Protein AF-A0A7V6BD35-F1 (afdb_monomer_lite)

Structure (mmCIF, N/CA/C/O backbone):
data_AF-A0A7V6BD35-F1
#
_entry.id   AF-A0A7V6BD35-F1
#
loop_
_atom_site.group_PDB
_atom_site.id
_atom_site.type_symbol
_atom_site.label_atom_id
_atom_site.label_alt_id
_atom_site.label_comp_id
_atom_site.label_asym_id
_atom_site.label_entity_id
_atom_site.label_seq_id
_atom_site.pdbx_PDB_ins_code
_atom_site.Cartn_x
_atom_site.Cartn_y
_atom_site.Cartn_z
_atom_site.occupancy
_atom_site.B_iso_or_equiv
_atom_site.auth_seq_id
_atom_site.auth_comp_id
_atom_site.auth_asym_id
_atom_site.auth_atom_id
_atom_site.pdbx_PDB_model_num
ATOM 1 N N . MET A 1 1 ? 4.526 -2.155 -38.154 1.00 65.38 1 MET A N 1
ATOM 2 C CA . MET A 1 1 ? 5.730 -2.440 -37.341 1.00 65.38 1 MET A CA 1
ATOM 3 C C . MET A 1 1 ? 5.343 -3.489 -36.308 1.00 65.38 1 MET A C 1
ATOM 5 O O . MET A 1 1 ? 4.328 -3.293 -35.656 1.00 65.38 1 MET A O 1
ATOM 9 N N . ARG A 1 2 ? 6.049 -4.624 -36.216 1.00 69.69 2 ARG A N 1
ATOM 10 C CA . ARG A 1 2 ? 5.807 -5.631 -35.165 1.00 69.69 2 ARG A CA 1
ATOM 11 C C . ARG A 1 2 ? 6.658 -5.255 -33.955 1.00 69.69 2 ARG A C 1
ATOM 13 O O . ARG A 1 2 ? 7.878 -5.219 -34.084 1.00 69.69 2 ARG A O 1
ATOM 20 N N . ALA A 1 3 ? 6.023 -4.929 -32.834 1.00 76.94 3 ALA A N 1
ATOM 21 C CA . ALA A 1 3 ? 6.743 -4.709 -31.588 1.00 76.94 3 ALA A CA 1
ATOM 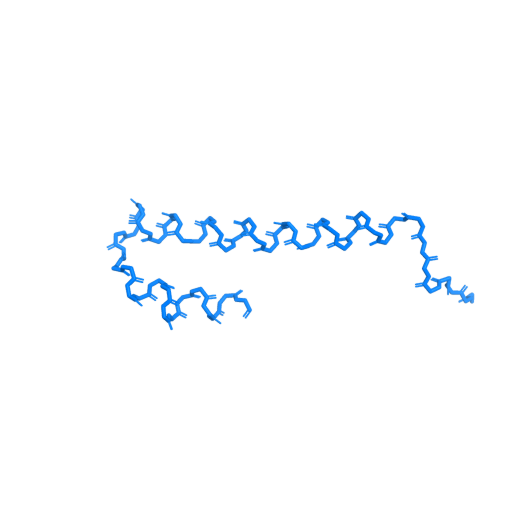22 C C . ALA A 1 3 ? 7.296 -6.054 -31.071 1.00 76.94 3 ALA A C 1
ATOM 24 O O . ALA A 1 3 ? 6.609 -7.073 -31.202 1.00 76.94 3 ALA A O 1
ATOM 25 N N . PRO A 1 4 ? 8.526 -6.090 -30.535 1.00 79.50 4 PRO A N 1
ATOM 26 C CA . PRO A 1 4 ? 9.033 -7.268 -29.839 1.00 79.50 4 PRO A CA 1
ATOM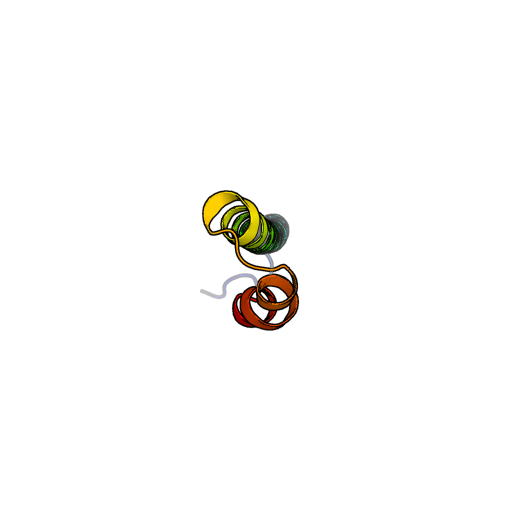 27 C C . PRO A 1 4 ? 8.158 -7.575 -28.613 1.00 79.50 4 PRO A C 1
ATOM 29 O O . PRO A 1 4 ? 7.732 -6.661 -27.918 1.00 79.50 4 PRO A O 1
ATOM 32 N N . ILE A 1 5 ? 7.885 -8.862 -28.370 1.00 79.31 5 ILE A N 1
ATOM 33 C CA . ILE A 1 5 ? 7.011 -9.338 -27.276 1.00 79.31 5 ILE A CA 1
ATOM 34 C C . ILE A 1 5 ? 7.697 -9.205 -25.901 1.00 79.31 5 ILE A C 1
ATOM 36 O O . ILE A 1 5 ? 7.013 -9.154 -24.889 1.00 79.31 5 ILE A O 1
ATOM 40 N N . PHE A 1 6 ? 9.033 -9.150 -25.875 1.00 80.94 6 PHE A N 1
ATOM 41 C CA . PHE A 1 6 ? 9.836 -8.971 -24.666 1.00 80.94 6 PHE A CA 1
ATOM 42 C C . PHE A 1 6 ? 10.994 -8.008 -24.950 1.00 80.94 6 PHE A C 1
ATOM 44 O O . PHE A 1 6 ? 11.743 -8.202 -25.916 1.00 80.94 6 PHE A O 1
ATOM 51 N N . VAL A 1 7 ? 11.165 -6.990 -24.115 1.00 85.88 7 VAL A N 1
ATOM 52 C CA . VAL A 1 7 ? 12.284 -6.039 -24.150 1.00 85.88 7 VAL A CA 1
ATOM 53 C C . VAL A 1 7 ? 13.028 -6.024 -22.818 1.00 85.88 7 VAL A C 1
ATOM 55 O O . VAL A 1 7 ? 12.505 -6.425 -21.784 1.00 85.88 7 VAL A O 1
ATOM 58 N N . LYS A 1 8 ? 14.280 -5.543 -22.824 1.00 81.69 8 LYS A N 1
ATOM 59 C CA . LYS A 1 8 ? 15.146 -5.528 -21.628 1.00 81.69 8 LYS A CA 1
ATOM 60 C C . LYS A 1 8 ? 14.525 -4.833 -20.404 1.00 81.69 8 LYS A C 1
ATOM 62 O O . LYS A 1 8 ? 14.905 -5.179 -19.297 1.00 81.69 8 LYS A O 1
ATOM 67 N N . GLY A 1 9 ? 13.598 -3.892 -20.602 1.00 86.31 9 GLY A N 1
ATOM 68 C CA . GLY A 1 9 ? 12.927 -3.166 -19.519 1.00 86.31 9 GLY A CA 1
ATOM 69 C C . GLY A 1 9 ? 11.679 -3.844 -18.944 1.00 86.31 9 GLY A C 1
ATOM 70 O O . GLY A 1 9 ? 11.150 -3.353 -17.954 1.00 86.31 9 GLY A O 1
ATOM 71 N N . ASP A 1 10 ? 11.197 -4.953 -19.516 1.00 90.25 10 ASP A N 1
ATOM 72 C CA . ASP A 1 10 ? 9.941 -5.574 -19.061 1.00 90.25 10 ASP A CA 1
ATOM 73 C C . ASP A 1 10 ? 10.066 -6.194 -17.668 1.00 90.25 10 ASP A C 1
ATOM 75 O O . ASP A 1 10 ? 9.109 -6.179 -16.898 1.00 90.25 10 ASP A O 1
ATOM 79 N N . LEU A 1 11 ? 11.252 -6.704 -17.320 1.00 90.44 11 LEU A N 1
ATOM 80 C CA . LEU A 1 11 ? 11.513 -7.251 -15.989 1.00 90.44 11 LEU A CA 1
ATOM 81 C C . LEU A 1 11 ? 11.489 -6.142 -14.929 1.00 90.44 11 LEU A C 1
ATOM 83 O O . LEU A 1 11 ? 10.817 -6.279 -13.909 1.00 90.44 11 LEU A O 1
ATOM 87 N N . ASP A 1 12 ? 12.163 -5.025 -15.208 1.00 91.88 12 ASP A N 1
ATOM 88 C CA . ASP A 1 12 ? 12.168 -3.848 -14.337 1.00 91.88 12 ASP A CA 1
ATOM 89 C C . ASP A 1 12 ? 10.759 -3.247 -14.214 1.00 91.88 12 ASP A C 1
ATOM 91 O O . ASP A 1 12 ? 10.343 -2.865 -13.123 1.00 91.88 12 ASP A O 1
ATOM 95 N N . GLY A 1 13 ? 9.985 -3.226 -15.304 1.00 92.00 13 GLY A N 1
ATOM 96 C CA . GLY A 1 13 ? 8.588 -2.787 -15.310 1.00 92.00 13 GLY A CA 1
ATOM 97 C C . GLY A 1 13 ? 7.656 -3.712 -14.521 1.00 92.00 13 GLY A C 1
ATOM 98 O O . GLY A 1 13 ? 6.817 -3.226 -13.765 1.00 92.00 13 GLY A O 1
ATOM 99 N N . PHE A 1 14 ? 7.824 -5.033 -14.636 1.00 93.56 14 PHE A N 1
ATOM 100 C CA . PHE A 1 14 ? 7.05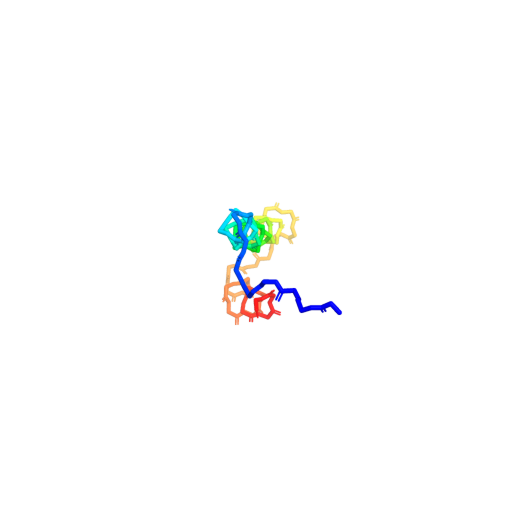8 -6.017 -13.865 1.00 93.56 14 PHE A CA 1
ATOM 101 C C . PHE A 1 14 ? 7.310 -5.871 -12.364 1.00 93.56 14 PHE A C 1
ATOM 103 O O . PHE A 1 14 ? 6.361 -5.755 -11.590 1.00 93.56 14 PHE A O 1
ATOM 110 N N . PHE A 1 15 ? 8.579 -5.839 -11.947 1.00 95.19 15 PHE A N 1
ATOM 111 C CA . PHE A 1 15 ? 8.918 -5.654 -10.538 1.00 95.19 15 PHE A CA 1
ATOM 112 C C . PHE A 1 15 ? 8.551 -4.257 -10.043 1.00 95.19 15 PHE A C 1
ATOM 114 O O . PHE A 1 15 ? 8.078 -4.134 -8.920 1.00 95.19 15 PHE A O 1
ATOM 121 N N . GLY A 1 16 ? 8.691 -3.223 -10.873 1.00 95.31 16 GLY A N 1
ATOM 122 C CA . GLY A 1 16 ? 8.227 -1.875 -10.556 1.00 95.31 16 GLY A CA 1
ATOM 123 C C . GLY A 1 16 ? 6.734 -1.851 -10.240 1.00 95.31 16 GLY A C 1
ATOM 124 O O . GLY A 1 16 ? 6.347 -1.384 -9.175 1.00 95.31 16 GLY A O 1
ATOM 125 N N . LEU A 1 17 ? 5.906 -2.441 -11.106 1.00 94.88 17 LEU A N 1
ATOM 126 C CA . LEU A 1 17 ? 4.460 -2.540 -10.897 1.00 94.88 17 LEU A CA 1
ATOM 127 C C . LEU A 1 17 ? 4.106 -3.415 -9.686 1.00 94.88 17 LEU A C 1
ATOM 129 O O . LEU A 1 17 ? 3.196 -3.089 -8.926 1.00 94.88 17 LEU A O 1
ATOM 133 N N . PHE A 1 18 ? 4.811 -4.528 -9.488 1.00 95.31 18 PHE A N 1
ATOM 134 C CA . PHE A 1 18 ? 4.586 -5.421 -8.352 1.00 95.31 18 PHE A CA 1
ATOM 135 C C . PHE A 1 18 ? 4.886 -4.730 -7.018 1.00 95.31 18 PHE A C 1
ATOM 137 O O . PHE A 1 18 ? 4.082 -4.795 -6.088 1.00 95.31 18 PHE A O 1
ATOM 144 N N . ILE A 1 19 ? 6.026 -4.044 -6.933 1.00 96.44 19 ILE A N 1
ATOM 145 C CA . ILE A 1 19 ? 6.433 -3.314 -5.733 1.00 96.44 19 ILE A CA 1
ATOM 146 C C . ILE A 1 19 ? 5.521 -2.112 -5.491 1.00 96.44 19 ILE A C 1
ATOM 148 O O . ILE A 1 19 ? 5.146 -1.894 -4.345 1.00 96.44 19 ILE A O 1
ATOM 152 N N . ASP A 1 20 ? 5.116 -1.380 -6.531 1.00 95.31 20 ASP A N 1
ATOM 153 C CA . ASP A 1 20 ? 4.183 -0.251 -6.413 1.00 95.31 20 ASP A CA 1
ATOM 154 C C . ASP A 1 20 ? 2.847 -0.684 -5.784 1.00 95.31 20 ASP A C 1
ATOM 156 O O . ASP A 1 20 ? 2.423 -0.126 -4.771 1.00 95.31 20 ASP A O 1
ATOM 160 N N . ASN A 1 21 ? 2.252 -1.775 -6.282 1.00 94.12 21 ASN A N 1
ATOM 161 C CA . ASN A 1 21 ? 1.008 -2.317 -5.726 1.00 94.12 21 ASN A CA 1
ATOM 162 C C . ASN A 1 21 ? 1.173 -2.844 -4.289 1.00 94.12 21 ASN A C 1
ATOM 164 O O . ASN A 1 21 ? 0.314 -2.603 -3.440 1.00 94.12 21 ASN A O 1
ATOM 168 N N . LEU A 1 22 ? 2.278 -3.529 -3.972 1.00 95.88 22 LEU A N 1
ATOM 169 C CA . LEU A 1 22 ? 2.555 -3.966 -2.597 1.00 95.88 22 LEU A CA 1
ATOM 170 C C . LEU A 1 22 ? 2.697 -2.779 -1.641 1.00 95.88 22 LEU A C 1
ATOM 172 O O . LEU A 1 22 ? 2.113 -2.785 -0.556 1.00 95.88 22 LEU A O 1
ATOM 176 N N . LEU A 1 23 ? 3.455 -1.759 -2.045 1.00 96.75 23 LEU A N 1
ATOM 177 C CA . LEU A 1 23 ? 3.660 -0.546 -1.262 1.00 96.75 23 LEU A CA 1
ATOM 178 C C . LEU A 1 23 ? 2.316 0.157 -1.029 1.00 96.75 23 LEU A C 1
ATOM 180 O O . LEU A 1 23 ? 2.007 0.536 0.101 1.00 96.75 23 LEU A O 1
ATOM 184 N N . GLN A 1 24 ? 1.479 0.268 -2.062 1.00 95.50 24 GLN A N 1
ATOM 185 C CA . GLN A 1 24 ? 0.149 0.859 -1.953 1.00 95.50 24 GLN A CA 1
ATOM 186 C C . GLN A 1 24 ? -0.714 0.133 -0.912 1.00 95.50 24 GLN A C 1
ATOM 188 O O . GLN A 1 24 ? -1.303 0.788 -0.050 1.00 95.50 24 GLN A O 1
ATOM 193 N N . LEU A 1 25 ? -0.741 -1.204 -0.917 1.00 96.00 25 LEU A N 1
ATOM 194 C CA . LEU A 1 25 ? -1.466 -1.990 0.090 1.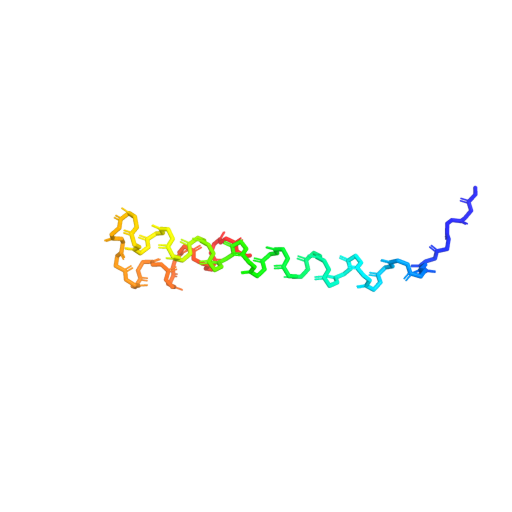00 96.00 25 LEU A CA 1
ATOM 195 C C . LEU A 1 25 ? -0.906 -1.776 1.507 1.00 96.00 25 LEU A C 1
ATOM 197 O O . LEU A 1 25 ? -1.675 -1.622 2.458 1.00 96.00 25 LEU A O 1
ATOM 201 N N . MET A 1 26 ? 0.419 -1.703 1.662 1.00 95.94 26 MET A N 1
ATOM 202 C CA . MET A 1 26 ? 1.059 -1.417 2.953 1.00 95.94 26 MET A CA 1
ATOM 203 C C . MET A 1 26 ? 0.703 -0.021 3.474 1.00 95.94 26 MET A C 1
ATOM 205 O O . MET A 1 26 ? 0.370 0.138 4.649 1.00 95.94 26 MET A O 1
ATOM 209 N N . VAL A 1 27 ? 0.737 0.990 2.606 1.00 96.69 27 VAL A N 1
ATOM 210 C CA . VAL A 1 27 ? 0.382 2.372 2.954 1.00 96.69 27 VAL A CA 1
ATOM 211 C C . VAL A 1 27 ? -1.088 2.471 3.338 1.00 96.69 27 VAL A C 1
ATOM 213 O O . VAL A 1 27 ? -1.396 3.095 4.351 1.00 96.69 27 VAL A O 1
ATOM 216 N N . ILE A 1 28 ? -1.989 1.813 2.602 1.00 96.12 28 ILE A N 1
ATOM 217 C CA . ILE A 1 28 ? -3.413 1.743 2.956 1.00 96.12 28 ILE A CA 1
ATOM 218 C C . ILE A 1 28 ? -3.588 1.145 4.356 1.00 96.12 28 ILE A C 1
ATOM 220 O O . ILE A 1 28 ? -4.270 1.746 5.183 1.00 96.12 28 ILE A O 1
ATOM 224 N N . ALA A 1 29 ? -2.945 0.012 4.658 1.00 95.50 29 ALA A N 1
ATOM 225 C CA . ALA A 1 29 ? -3.052 -0.625 5.970 1.00 95.50 29 ALA A CA 1
ATOM 226 C C . ALA A 1 29 ? -2.604 0.313 7.105 1.00 95.50 29 ALA A C 1
ATOM 228 O O . ALA A 1 29 ? -3.322 0.480 8.093 1.00 95.50 29 ALA A O 1
ATOM 229 N N . VAL A 1 30 ? -1.451 0.970 6.938 1.00 96.75 30 VAL A N 1
ATOM 230 C CA . VAL A 1 30 ? -0.894 1.890 7.940 1.00 96.75 30 VAL A CA 1
ATOM 231 C C . VAL A 1 30 ? -1.769 3.127 8.110 1.00 96.75 30 VAL A C 1
ATOM 233 O O . VAL A 1 30 ? -2.048 3.511 9.241 1.00 96.75 30 VAL A O 1
ATOM 236 N N . LEU A 1 31 ? -2.242 3.748 7.029 1.00 97.50 31 LEU A N 1
ATOM 237 C CA . LEU A 1 31 ? -3.097 4.934 7.123 1.00 97.50 31 LEU A CA 1
ATOM 238 C C . LEU A 1 31 ? -4.456 4.597 7.744 1.00 97.50 31 LEU A C 1
ATOM 240 O O . LEU A 1 31 ? -4.913 5.303 8.645 1.00 97.50 31 LEU A O 1
ATOM 244 N N . CYS A 1 32 ? -5.079 3.491 7.335 1.00 96.69 32 CYS A N 1
ATOM 245 C CA . CYS A 1 32 ? -6.3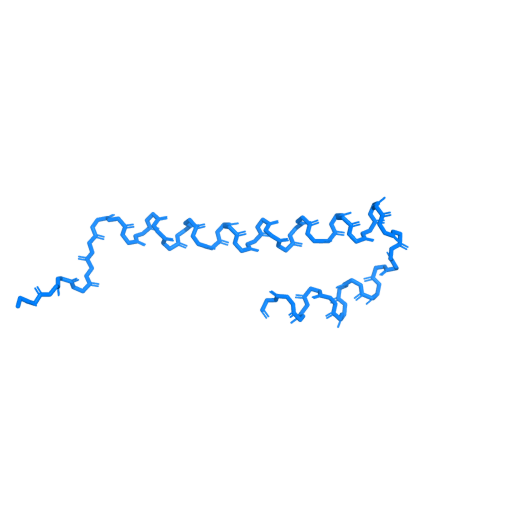42 3.050 7.917 1.00 96.69 32 CYS A CA 1
ATOM 246 C C . CYS A 1 32 ? -6.208 2.751 9.415 1.00 96.69 32 CYS A C 1
ATOM 248 O O . CYS A 1 32 ? -7.100 3.106 10.184 1.00 96.69 32 CYS A O 1
ATOM 250 N N . GLN A 1 33 ? -5.102 2.142 9.847 1.00 96.19 33 GLN A N 1
ATOM 251 C CA . GLN A 1 33 ? -4.895 1.799 11.252 1.00 96.19 33 GLN A CA 1
ATOM 252 C C . GLN A 1 33 ? -4.434 2.997 12.095 1.00 96.19 33 GLN A C 1
ATOM 254 O O . GLN A 1 33 ? -5.025 3.280 13.133 1.00 96.19 33 GLN A O 1
ATOM 259 N N . ALA A 1 34 ? -3.389 3.706 11.665 1.00 96.19 34 ALA A N 1
ATOM 260 C CA . ALA A 1 34 ? -2.722 4.738 12.459 1.00 96.19 34 ALA A CA 1
ATOM 261 C C . ALA A 1 34 ? -3.384 6.119 12.359 1.00 96.19 34 ALA A C 1
ATOM 263 O O . ALA A 1 34 ? -3.316 6.888 13.314 1.00 96.19 34 ALA A O 1
ATOM 264 N N . VAL A 1 35 ? -4.013 6.445 11.223 1.00 97.00 35 VAL A N 1
ATOM 265 C CA . VAL A 1 35 ? -4.633 7.764 10.995 1.00 97.00 35 VAL A CA 1
ATOM 266 C C . VAL A 1 35 ? -6.146 7.695 11.169 1.00 97.00 35 VAL A C 1
ATOM 268 O O . VAL A 1 35 ? -6.718 8.514 11.882 1.00 97.00 35 VAL A O 1
ATOM 271 N N . CYS A 1 36 ? -6.805 6.713 10.548 1.00 96.06 36 CYS A N 1
ATOM 272 C CA . CYS A 1 36 ? -8.263 6.575 10.629 1.00 96.06 36 CYS A CA 1
ATOM 273 C C . CYS A 1 36 ? -8.741 5.803 11.869 1.00 96.06 36 CYS A C 1
ATOM 275 O O . CYS A 1 36 ? -9.931 5.839 12.175 1.00 96.06 36 CYS A O 1
ATOM 277 N N . GLY A 1 37 ? -7.845 5.100 12.571 1.00 96.19 37 GLY A N 1
ATOM 278 C CA . GLY A 1 37 ? -8.189 4.317 13.761 1.00 96.19 37 GLY A CA 1
ATOM 279 C C . GLY A 1 37 ? -9.111 3.131 13.470 1.00 96.19 37 GLY A C 1
ATOM 280 O O . GLY A 1 37 ? -9.880 2.722 14.340 1.00 96.19 37 GLY A O 1
ATOM 281 N N . PHE A 1 38 ? -9.094 2.599 12.245 1.00 97.50 38 PHE A N 1
ATOM 282 C CA . PHE A 1 38 ? -9.947 1.476 11.882 1.00 97.50 38 PHE A CA 1
ATOM 283 C C . PHE A 1 38 ? -9.511 0.188 12.587 1.00 97.50 38 PHE A C 1
ATOM 285 O O . PHE A 1 38 ? -8.312 -0.067 12.740 1.00 97.50 38 PHE A O 1
ATOM 292 N N . PRO A 1 39 ? -10.479 -0.651 12.993 1.00 96.31 39 PRO A N 1
ATOM 293 C CA . PRO A 1 39 ? -10.173 -1.920 13.626 1.00 96.31 39 PRO A CA 1
ATOM 294 C C . PRO A 1 39 ? -9.498 -2.873 12.617 1.00 96.31 39 PRO A C 1
ATOM 296 O O . PRO A 1 39 ? -9.881 -2.879 11.438 1.00 96.31 39 PRO A O 1
ATOM 299 N N . PRO A 1 40 ? -8.520 -3.695 13.046 1.00 94.88 40 PRO A N 1
ATOM 300 C CA . PRO A 1 40 ? -7.799 -4.628 12.176 1.00 94.88 40 PRO A CA 1
ATOM 301 C C . PRO A 1 40 ? -8.721 -5.531 11.351 1.00 94.88 40 PRO A C 1
ATOM 303 O O . PRO A 1 40 ? -8.449 -5.802 10.184 1.00 94.88 40 PRO A O 1
ATOM 306 N N . GLU A 1 41 ? -9.845 -5.960 11.921 1.00 96.31 41 GLU A N 1
ATOM 307 C CA . GLU A 1 41 ? -10.795 -6.867 11.279 1.00 96.31 41 GLU A CA 1
ATOM 308 C C . GLU A 1 41 ? -11.427 -6.227 10.039 1.00 96.31 41 GLU A C 1
ATOM 310 O O . GLU A 1 41 ? -11.616 -6.894 9.025 1.00 96.31 41 GLU A O 1
ATOM 315 N N . LEU A 1 42 ? -11.703 -4.919 10.076 1.00 95.62 42 LEU A N 1
ATOM 316 C CA . LEU A 1 42 ? -12.203 -4.183 8.915 1.00 95.62 42 LEU A CA 1
ATOM 317 C C . LEU A 1 42 ? -11.115 -4.048 7.840 1.00 95.62 42 LEU A C 1
ATOM 319 O O . LEU A 1 42 ? -11.392 -4.219 6.652 1.00 95.62 42 LEU A O 1
ATOM 323 N N . ILE A 1 43 ? -9.878 -3.765 8.252 1.00 95.56 43 ILE A N 1
ATOM 324 C CA . ILE A 1 43 ? -8.757 -3.534 7.337 1.00 95.56 43 ILE A CA 1
ATOM 325 C C . ILE A 1 43 ? -8.406 -4.820 6.580 1.00 95.56 43 ILE A C 1
ATOM 327 O O . ILE A 1 43 ? -8.410 -4.830 5.349 1.00 95.56 43 ILE A O 1
ATOM 331 N N . TYR A 1 44 ? -8.161 -5.916 7.300 1.00 94.38 44 TYR A N 1
ATOM 332 C CA . TYR A 1 44 ? -7.676 -7.164 6.710 1.00 94.38 44 TYR A CA 1
ATOM 333 C C . TYR A 1 44 ? -8.782 -8.001 6.051 1.00 94.38 44 TYR A C 1
ATOM 335 O O . TYR A 1 44 ? -8.490 -8.719 5.099 1.00 94.38 44 TYR A O 1
ATOM 343 N N . ALA A 1 45 ? -10.042 -7.910 6.500 1.00 95.38 45 ALA A N 1
ATOM 344 C CA . ALA A 1 45 ? -11.129 -8.718 5.930 1.00 95.38 45 ALA A CA 1
ATOM 345 C C . ALA A 1 45 ? -11.916 -8.025 4.805 1.00 95.38 45 ALA A C 1
ATOM 347 O O . ALA A 1 45 ? -12.633 -8.702 4.070 1.00 95.38 45 ALA A O 1
ATOM 348 N N . ARG A 1 46 ? -11.851 -6.689 4.685 1.00 94.75 46 ARG A N 1
ATOM 349 C CA . ARG A 1 46 ? -12.683 -5.925 3.732 1.00 94.75 46 ARG A CA 1
ATOM 350 C C . ARG A 1 46 ? -11.887 -4.937 2.889 1.00 94.75 46 ARG A C 1
ATOM 352 O O . ARG A 1 46 ? -12.079 -4.909 1.681 1.00 94.75 46 ARG A O 1
ATOM 359 N N . ILE A 1 47 ? -11.030 -4.127 3.513 1.00 94.94 47 ILE A N 1
ATOM 360 C CA . ILE A 1 47 ? -10.333 -3.037 2.815 1.00 94.94 47 ILE A CA 1
ATOM 361 C C . ILE A 1 47 ? -9.218 -3.590 1.925 1.00 94.94 47 ILE A C 1
ATOM 363 O O . ILE A 1 47 ? -9.249 -3.370 0.720 1.00 94.94 47 ILE A O 1
ATOM 367 N N . LEU A 1 48 ? -8.266 -4.339 2.490 1.00 93.69 48 LEU A N 1
ATOM 368 C CA . LEU A 1 48 ? -7.136 -4.872 1.721 1.00 93.69 48 LEU A CA 1
ATO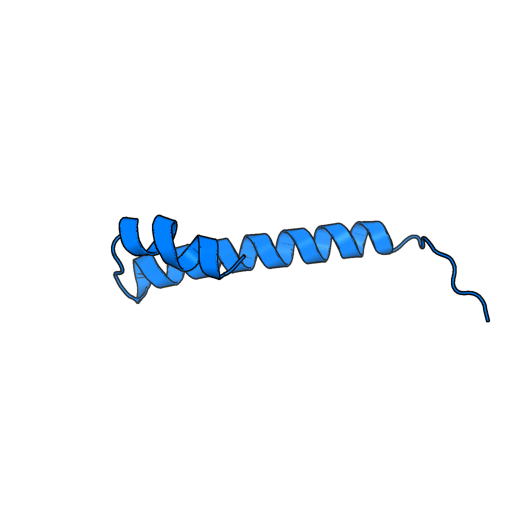M 369 C C . LEU A 1 48 ? -7.563 -5.846 0.610 1.00 93.69 48 LEU A C 1
ATOM 371 O O . LEU A 1 48 ? -7.076 -5.679 -0.504 1.00 93.69 48 LEU A O 1
ATOM 375 N N . PRO A 1 49 ? -8.503 -6.789 0.833 1.00 93.38 49 PRO A N 1
ATOM 376 C CA . PRO A 1 49 ? -8.989 -7.653 -0.244 1.00 93.38 49 PRO A CA 1
ATOM 377 C C . PRO A 1 49 ? -9.769 -6.919 -1.342 1.00 93.38 49 PRO A C 1
ATOM 379 O O . PRO A 1 49 ? -9.898 -7.454 -2.432 1.00 93.38 49 PRO A O 1
ATOM 382 N N . GLY A 1 50 ? -10.334 -5.739 -1.059 1.00 92.12 50 GLY A N 1
ATOM 383 C CA . GLY A 1 50 ? -11.040 -4.926 -2.054 1.00 92.12 50 GLY A CA 1
ATOM 384 C C . GLY A 1 50 ? -10.144 -3.936 -2.803 1.00 92.12 50 GLY A C 1
ATOM 385 O O . GLY A 1 50 ? -10.593 -3.338 -3.777 1.00 92.12 50 GLY A O 1
ATOM 386 N N . ALA A 1 51 ? -8.913 -3.729 -2.329 1.00 88.75 51 ALA A N 1
ATOM 387 C CA . ALA A 1 51 ? -7.936 -2.822 -2.929 1.00 88.75 51 ALA A CA 1
ATOM 388 C C . ALA A 1 51 ? -6.968 -3.524 -3.898 1.00 88.75 51 ALA A C 1
ATOM 390 O O . ALA A 1 51 ? -6.294 -2.833 -4.660 1.00 88.75 51 ALA A O 1
ATOM 391 N N . ALA A 1 52 ? -6.888 -4.858 -3.839 1.00 77.25 52 ALA A N 1
ATOM 392 C CA . ALA A 1 52 ? -6.067 -5.708 -4.701 1.00 77.25 52 ALA A CA 1
ATOM 393 C C . ALA A 1 52 ? -6.904 -6.408 -5.780 1.00 77.25 52 ALA A C 1
ATOM 395 O O . ALA A 1 52 ? -8.099 -6.678 -5.519 1.00 77.25 52 ALA A O 1
#

Sequence (52 aa):
MRAPIFVKGDLDGFFGLFIDNLLQLMVIAVLCQAVCGFPPELIYARILPGAA

Foldseek 3Di:
DDDDPDDPCVVVVVVVVVVVLVVVLVVQLCCCCVPVVDDPCCSVVPVSVVSD

pLDDT: mean 91.77, std 7.34, range [65.38, 97.5]

Radius of gyration: 16.5 Å; chains: 1; bounding box: 28×17×51 Å

Secondary structure (DSSP, 8-state):
-PPPS--TTHHHHHHHHHHHHHHHHHHHHHHHHHTS---HHHIIIIIHHHH-